Protein AF-A0A6L8CU12-F1 (afdb_monomer)

Mean predicted aligned error: 7.56 Å

Radius of gyration: 13.13 Å; Cα contacts (8 Å, |Δi|>4): 42; chains: 1; bounding box: 33×22×38 Å

Structure (mmCIF, N/CA/C/O backbone):
data_AF-A0A6L8CU12-F1
#
_entry.id   AF-A0A6L8CU12-F1
#
loop_
_atom_site.group_PDB
_atom_site.id
_atom_site.type_symbol
_atom_site.label_atom_id
_atom_site.label_alt_id
_atom_site.label_comp_id
_atom_site.label_asym_id
_atom_site.label_entity_id
_atom_site.label_seq_id
_atom_site.pdbx_PDB_ins_code
_atom_site.Cartn_x
_atom_site.Cartn_y
_atom_site.Cartn_z
_atom_site.occupancy
_atom_site.B_iso_or_equiv
_atom_site.auth_seq_id
_atom_site.auth_comp_id
_atom_site.auth_asym_id
_atom_site.auth_atom_id
_atom_site.pdbx_PDB_model_num
ATOM 1 N N . MET A 1 1 ? -17.605 7.896 -9.811 1.00 39.19 1 MET A N 1
ATOM 2 C CA . MET A 1 1 ? -16.470 8.502 -10.534 1.00 39.19 1 MET A CA 1
ATOM 3 C C . MET A 1 1 ? -15.318 8.425 -9.550 1.00 39.19 1 MET A C 1
ATOM 5 O O . MET A 1 1 ? -15.372 9.133 -8.560 1.00 39.19 1 MET A O 1
ATOM 9 N N . ILE A 1 2 ? -14.431 7.435 -9.685 1.00 50.09 2 ILE A N 1
ATOM 10 C CA . ILE A 1 2 ? -13.350 7.221 -8.708 1.00 50.09 2 ILE A CA 1
ATOM 11 C C . ILE A 1 2 ? -12.335 8.345 -8.921 1.00 50.09 2 ILE A C 1
ATOM 13 O O . ILE A 1 2 ? -11.809 8.482 -10.026 1.00 50.09 2 ILE A O 1
ATOM 17 N N . GLU A 1 3 ? -12.118 9.185 -7.910 1.00 46.91 3 GLU A N 1
ATOM 18 C CA . GLU A 1 3 ? -11.112 10.244 -7.982 1.00 46.91 3 GLU A CA 1
ATOM 19 C C . GLU A 1 3 ? -9.699 9.630 -8.043 1.00 46.91 3 GLU A C 1
ATOM 21 O O . GLU A 1 3 ? -9.387 8.716 -7.275 1.00 46.91 3 GLU A O 1
ATOM 26 N N . PRO A 1 4 ? -8.837 10.084 -8.968 1.00 48.53 4 PRO A N 1
ATOM 27 C CA . PRO A 1 4 ? -7.519 9.488 -9.169 1.00 48.53 4 PRO A CA 1
ATOM 28 C C . PRO A 1 4 ? -6.533 9.854 -8.044 1.00 48.53 4 PRO A C 1
ATOM 30 O O . PRO A 1 4 ? -6.356 11.025 -7.711 1.00 48.53 4 PRO A O 1
ATOM 33 N N . HIS A 1 5 ? -5.848 8.843 -7.490 1.00 49.56 5 HIS A N 1
ATOM 34 C CA . HIS A 1 5 ? -4.875 8.985 -6.396 1.00 49.56 5 HIS A CA 1
ATOM 35 C C . HIS A 1 5 ? -3.471 9.367 -6.924 1.00 49.56 5 HIS A C 1
ATOM 37 O O . HIS A 1 5 ? -3.000 8.759 -7.889 1.00 49.56 5 HIS A O 1
ATOM 43 N N . PRO A 1 6 ? -2.739 10.296 -6.274 1.00 55.91 6 PRO A N 1
ATOM 44 C CA . PRO A 1 6 ? -1.472 10.874 -6.760 1.00 55.91 6 PRO A CA 1
ATOM 45 C C . PRO A 1 6 ? -0.268 9.916 -6.879 1.00 55.91 6 PRO A C 1
ATOM 47 O O . PRO A 1 6 ? 0.820 10.352 -7.239 1.00 55.91 6 PRO A O 1
ATOM 50 N N . SER A 1 7 ? -0.430 8.622 -6.595 1.00 55.62 7 SER A N 1
ATOM 51 C CA . SER A 1 7 ? 0.663 7.629 -6.560 1.00 55.62 7 SER A CA 1
ATOM 52 C C . SER A 1 7 ? 0.596 6.593 -7.687 1.00 55.62 7 SER A C 1
ATOM 54 O O . SER A 1 7 ? 1.345 5.621 -7.662 1.00 55.62 7 SER A O 1
ATOM 56 N N . GLN A 1 8 ? -0.310 6.756 -8.654 1.00 57.34 8 GLN A N 1
ATOM 57 C CA . GLN A 1 8 ? -0.454 5.816 -9.767 1.00 57.34 8 GLN A CA 1
ATOM 58 C C . GLN A 1 8 ? 0.582 6.086 -10.875 1.00 57.34 8 GLN A C 1
ATOM 60 O O . GLN A 1 8 ? 0.710 7.237 -11.301 1.00 57.34 8 GLN A O 1
ATOM 65 N N . PRO A 1 9 ? 1.284 5.058 -11.391 1.00 53.31 9 PRO A N 1
ATOM 66 C CA . PRO A 1 9 ? 2.033 5.154 -12.644 1.00 53.31 9 PRO A CA 1
ATOM 67 C C . PRO A 1 9 ? 1.071 5.463 -13.803 1.00 53.31 9 PRO A C 1
ATOM 69 O O . PRO A 1 9 ? 0.029 4.819 -13.928 1.00 53.31 9 PRO A O 1
ATOM 72 N N . ARG A 1 10 ? 1.388 6.467 -14.631 1.00 61.88 10 ARG A N 1
ATOM 73 C CA . ARG A 1 10 ? 0.528 6.927 -15.738 1.00 61.88 10 ARG A CA 1
ATOM 74 C C . ARG A 1 10 ? 1.280 6.874 -17.060 1.00 61.88 10 ARG A C 1
ATOM 76 O O . ARG A 1 10 ? 2.428 7.308 -17.127 1.00 61.88 10 ARG A O 1
ATOM 83 N N . VAL A 1 11 ? 0.582 6.460 -18.112 1.00 50.28 11 VAL A N 1
ATOM 84 C CA . VAL A 1 11 ? 0.897 6.825 -19.501 1.00 50.28 11 VAL A CA 1
ATOM 85 C C . VAL A 1 11 ? -0.357 7.506 -20.045 1.00 50.28 11 VAL A C 1
ATOM 87 O O . VAL A 1 11 ? -1.454 6.985 -19.870 1.00 50.28 11 VAL A O 1
ATOM 90 N N . ASP A 1 12 ? -0.223 8.724 -20.569 1.00 49.75 12 ASP A N 1
ATOM 91 C CA . ASP A 1 12 ? -1.332 9.542 -21.096 1.00 49.75 12 ASP A CA 1
ATOM 92 C C . ASP A 1 12 ? -2.541 9.733 -20.157 1.00 49.75 12 ASP A C 1
ATOM 94 O O . ASP A 1 12 ? -3.658 10.016 -20.581 1.00 49.75 12 ASP A O 1
ATOM 98 N N . GLY A 1 13 ? -2.317 9.641 -18.845 1.00 53.31 13 GLY A N 1
ATOM 99 C CA . GLY A 1 13 ? -3.334 9.935 -17.840 1.00 53.31 13 GLY A CA 1
ATOM 100 C C . GLY A 1 13 ? -4.146 8.733 -17.359 1.00 53.31 13 GLY A C 1
ATOM 101 O O . GLY A 1 13 ? -4.827 8.892 -16.341 1.00 53.31 13 GLY A O 1
ATOM 102 N N . GLU A 1 14 ? -4.017 7.559 -17.983 1.00 49.50 14 GLU A N 1
ATOM 103 C CA . GLU A 1 14 ? -4.672 6.323 -17.540 1.00 49.50 14 GLU A CA 1
ATOM 104 C C . GLU A 1 14 ? -3.768 5.479 -16.622 1.00 49.50 14 GLU A C 1
ATOM 106 O O . GLU A 1 14 ? -2.545 5.452 -16.812 1.00 49.50 14 GLU A O 1
ATOM 111 N N . PRO A 1 15 ? -4.341 4.799 -15.608 1.00 58.06 15 PRO A N 1
ATOM 112 C CA . PRO A 1 15 ? -3.606 3.828 -14.810 1.00 58.06 15 PRO A CA 1
ATOM 113 C C . PRO A 1 15 ? -3.256 2.621 -15.687 1.00 58.06 15 PRO A C 1
ATOM 115 O O . PRO A 1 15 ? -4.104 1.781 -15.988 1.00 58.06 15 PRO A O 1
ATOM 118 N N . VAL A 1 16 ? -1.992 2.543 -16.100 1.00 69.25 16 VAL A N 1
ATOM 119 C CA . VAL A 1 16 ? -1.463 1.397 -16.840 1.00 69.25 16 VAL A CA 1
ATOM 120 C C . VAL A 1 16 ? -0.939 0.391 -15.824 1.00 69.25 16 VAL A C 1
ATOM 122 O O . VAL A 1 16 ? -0.004 0.672 -15.078 1.00 69.25 16 VAL A O 1
ATOM 125 N N . PHE A 1 17 ? -1.577 -0.775 -15.780 1.00 84.00 17 PHE A N 1
ATOM 126 C CA . PHE A 1 17 ? -1.123 -1.919 -14.999 1.00 84.00 17 PHE A CA 1
ATOM 127 C C . PHE A 1 17 ? -0.404 -2.894 -15.931 1.00 84.00 17 PHE A C 1
ATOM 129 O O . PHE A 1 17 ? -0.958 -3.271 -16.964 1.00 84.00 17 PHE A O 1
ATOM 136 N N . ASP A 1 18 ? 0.784 -3.357 -15.546 1.00 88.88 18 ASP A N 1
ATOM 137 C CA . ASP A 1 18 ? 1.573 -4.299 -16.354 1.00 88.88 18 ASP A CA 1
ATOM 138 C C . ASP A 1 18 ? 0.942 -5.699 -16.373 1.00 88.88 18 ASP A C 1
ATOM 140 O O . ASP A 1 18 ? 1.206 -6.508 -17.264 1.00 88.88 18 ASP A O 1
ATOM 144 N N . ALA A 1 19 ? 0.078 -5.997 -15.397 1.00 89.81 19 ALA A N 1
ATOM 145 C CA . ALA A 1 19 ? -0.653 -7.250 -15.334 1.00 89.81 19 ALA A CA 1
ATOM 146 C C . ALA A 1 19 ? -2.055 -7.091 -14.711 1.00 89.81 19 ALA A C 1
ATOM 148 O O . ALA A 1 19 ? -2.244 -6.289 -13.792 1.00 89.81 19 ALA A O 1
ATOM 149 N N . PRO A 1 20 ? -3.041 -7.928 -15.101 1.00 92.31 20 PRO A N 1
ATOM 150 C CA . PRO A 1 20 ? -4.409 -7.851 -14.574 1.00 92.31 20 PRO A CA 1
ATOM 151 C C . PRO A 1 20 ? -4.515 -8.015 -13.052 1.00 92.31 20 PRO A C 1
ATOM 153 O O . PRO A 1 20 ? -5.466 -7.551 -12.425 1.00 92.31 20 PRO A O 1
ATOM 156 N N . TRP A 1 21 ? -3.564 -8.716 -12.430 1.00 94.44 21 TRP A N 1
ATOM 157 C CA . TRP A 1 21 ? -3.558 -8.897 -10.981 1.00 94.44 21 TRP A CA 1
ATOM 158 C C . TRP A 1 21 ? -3.240 -7.596 -10.232 1.00 94.44 21 TRP A C 1
ATOM 160 O O . TRP A 1 21 ? -3.841 -7.366 -9.189 1.00 94.44 21 TRP A O 1
ATOM 170 N N . GLN A 1 22 ? -2.409 -6.714 -10.793 1.00 94.69 22 GLN A N 1
ATOM 171 C CA . GLN A 1 22 ? -2.072 -5.424 -10.183 1.00 94.69 22 GLN A CA 1
ATOM 172 C C . GLN A 1 22 ? -3.310 -4.517 -10.100 1.00 94.69 22 GLN A C 1
ATOM 174 O O . GLN A 1 22 ? -3.587 -3.924 -9.057 1.00 94.69 22 GLN A O 1
ATOM 179 N N . ALA A 1 23 ? -4.121 -4.499 -11.165 1.00 91.31 23 ALA A N 1
ATOM 180 C CA . ALA A 1 23 ? -5.395 -3.782 -11.194 1.00 91.31 23 ALA A CA 1
ATOM 181 C C . ALA A 1 23 ? -6.369 -4.294 -10.123 1.00 91.31 23 ALA A C 1
ATOM 183 O O . ALA A 1 23 ? -7.033 -3.506 -9.452 1.00 91.31 23 ALA A O 1
ATOM 184 N N . ARG A 1 24 ? -6.424 -5.619 -9.918 1.00 94.81 24 ARG A N 1
ATOM 185 C CA . ARG A 1 24 ? -7.244 -6.228 -8.859 1.00 94.81 24 ARG A CA 1
ATOM 186 C C . ARG A 1 24 ? -6.758 -5.827 -7.467 1.00 94.81 24 ARG A C 1
ATOM 188 O O . ARG A 1 24 ? -7.585 -5.453 -6.644 1.00 94.81 24 ARG A O 1
ATOM 195 N N . THR A 1 25 ? -5.448 -5.844 -7.214 1.00 95.81 25 THR A N 1
ATOM 196 C CA . THR A 1 25 ? -4.866 -5.384 -5.939 1.00 95.81 25 THR A CA 1
ATOM 19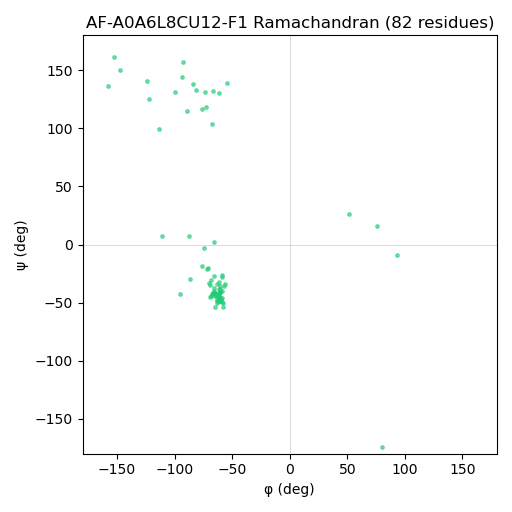7 C C . THR A 1 25 ? -5.217 -3.926 -5.657 1.00 95.81 25 THR A C 1
ATOM 199 O O . THR A 1 25 ? -5.679 -3.605 -4.564 1.00 95.81 25 THR A O 1
ATOM 202 N N . PHE A 1 26 ? -5.077 -3.050 -6.654 1.00 93.94 26 PHE A N 1
ATOM 203 C CA . PHE A 1 26 ? -5.473 -1.649 -6.531 1.00 93.94 26 PHE A CA 1
ATOM 204 C C . PHE A 1 26 ? -6.972 -1.496 -6.230 1.00 93.94 26 PHE A C 1
ATOM 206 O O . PHE A 1 26 ? -7.345 -0.791 -5.293 1.00 93.94 26 PHE A O 1
ATOM 213 N N . ALA A 1 27 ? -7.832 -2.189 -6.983 1.00 95.12 27 ALA A N 1
ATOM 214 C CA . ALA A 1 27 ? -9.278 -2.132 -6.791 1.00 95.12 27 ALA A CA 1
ATOM 215 C C . ALA A 1 27 ? -9.701 -2.607 -5.390 1.00 95.12 27 ALA A C 1
ATOM 217 O O . ALA A 1 27 ? -10.576 -1.996 -4.781 1.00 95.12 27 ALA A O 1
ATOM 218 N N . MET A 1 28 ? -9.054 -3.646 -4.846 1.0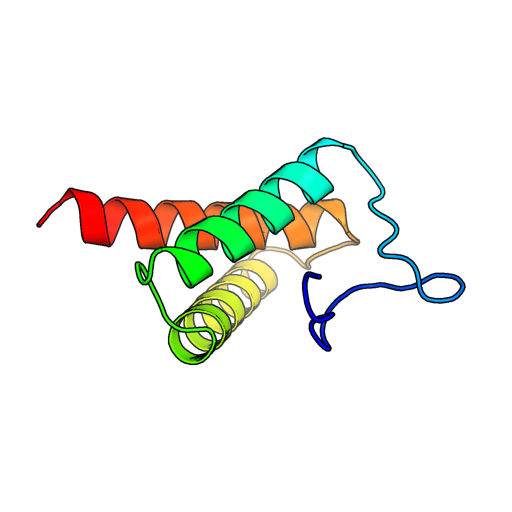0 96.19 28 MET A N 1
ATOM 219 C CA . MET A 1 28 ? -9.292 -4.096 -3.471 1.00 96.19 28 MET A CA 1
ATOM 220 C C . MET A 1 28 ? -8.904 -3.029 -2.444 1.00 96.19 28 MET A C 1
ATOM 222 O O . MET A 1 28 ? -9.669 -2.787 -1.515 1.00 96.19 28 MET A O 1
ATOM 226 N N . ALA A 1 29 ? -7.761 -2.355 -2.618 1.00 96.12 29 ALA A N 1
ATOM 227 C CA . ALA A 1 29 ? -7.349 -1.279 -1.717 1.00 96.12 29 ALA A CA 1
ATOM 228 C C . ALA A 1 29 ? -8.373 -0.135 -1.687 1.00 96.12 29 ALA A C 1
ATOM 230 O O . ALA A 1 29 ? -8.786 0.295 -0.612 1.00 96.12 29 ALA A O 1
ATOM 231 N N . VAL A 1 30 ? -8.830 0.310 -2.863 1.00 95.94 30 VAL A N 1
ATOM 232 C CA . VAL A 1 30 ? -9.862 1.353 -2.981 1.00 95.94 30 VAL A CA 1
ATOM 233 C C . VAL A 1 30 ? -11.163 0.909 -2.318 1.00 95.94 30 VAL A C 1
ATOM 235 O O . VAL A 1 30 ? -11.701 1.640 -1.492 1.00 95.94 30 VAL A O 1
ATOM 238 N N . HIS A 1 31 ? -11.637 -0.301 -2.620 1.00 96.25 31 HIS A N 1
ATOM 239 C CA . HIS A 1 31 ? -12.897 -0.803 -2.078 1.00 96.25 31 HIS A CA 1
ATOM 240 C C . HIS A 1 3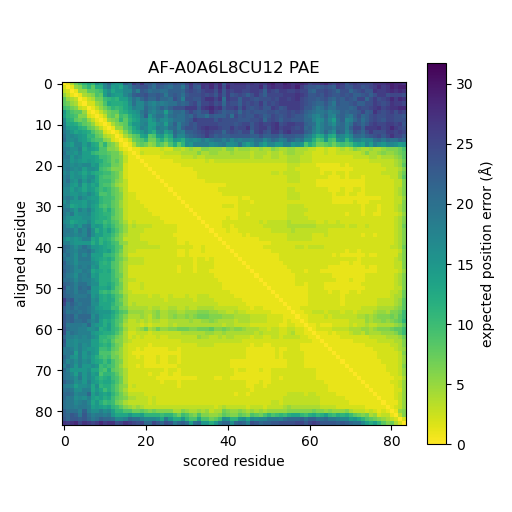1 ? -12.879 -0.918 -0.545 1.00 96.25 31 HIS A C 1
ATOM 242 O O . HIS A 1 31 ? -13.839 -0.532 0.116 1.00 96.25 31 HIS A O 1
ATOM 248 N N . LEU A 1 32 ? -11.783 -1.413 0.038 1.00 95.12 32 LEU A N 1
ATOM 249 C CA . LEU A 1 32 ? -11.647 -1.551 1.493 1.00 95.12 32 LEU A CA 1
ATOM 250 C C . LEU A 1 32 ? -11.533 -0.195 2.201 1.00 95.12 32 LEU A C 1
ATOM 252 O O . LEU A 1 32 ? -12.071 -0.033 3.298 1.00 95.12 32 LEU A O 1
ATOM 256 N N . HIS A 1 33 ? -10.882 0.783 1.568 1.00 96.44 33 HIS A N 1
ATOM 257 C CA . HIS A 1 33 ? -10.885 2.166 2.037 1.00 96.44 33 HIS A CA 1
ATOM 258 C C . HIS A 1 33 ? -12.299 2.768 2.004 1.00 96.44 33 HIS A C 1
ATOM 260 O O . HIS A 1 33 ? -12.749 3.335 2.996 1.00 96.44 33 HIS A O 1
ATOM 266 N N . GLU A 1 34 ? -13.023 2.627 0.889 1.00 96.44 34 GLU A N 1
ATOM 267 C CA . GLU A 1 34 ? -14.403 3.120 0.753 1.00 96.44 34 GLU A CA 1
ATOM 268 C C . GLU A 1 34 ? -15.357 2.455 1.758 1.00 96.44 34 GLU A C 1
ATOM 270 O O . GLU A 1 34 ? -16.281 3.098 2.252 1.00 96.44 34 GLU A O 1
ATOM 275 N N . ALA A 1 35 ? -15.098 1.194 2.114 1.00 95.75 35 ALA A N 1
ATOM 276 C CA . ALA A 1 35 ? -15.805 0.478 3.173 1.00 95.75 35 ALA A CA 1
ATOM 277 C C . ALA A 1 35 ? -15.417 0.927 4.600 1.00 95.75 35 ALA A C 1
ATOM 279 O O . ALA A 1 35 ? -15.982 0.427 5.572 1.00 95.75 35 ALA A O 1
ATOM 280 N N . GLY A 1 36 ? -14.460 1.848 4.749 1.00 95.31 36 GLY A N 1
ATOM 281 C CA . GLY A 1 36 ? -14.030 2.395 6.035 1.00 95.31 36 GLY A CA 1
ATOM 282 C C . GLY A 1 36 ? -13.140 1.463 6.860 1.00 95.31 36 GLY A C 1
ATOM 283 O O . GLY A 1 36 ? -12.966 1.699 8.053 1.00 95.31 36 GLY A O 1
ATOM 284 N N . LEU A 1 37 ? -12.567 0.411 6.260 1.00 95.44 37 LEU A N 1
ATOM 285 C CA . LEU A 1 37 ? -11.722 -0.546 6.987 1.00 95.44 37 LEU A CA 1
ATOM 286 C C . LEU A 1 37 ? -10.392 0.079 7.446 1.00 95.44 37 LEU A C 1
ATOM 288 O O . LEU A 1 37 ? -9.819 -0.312 8.468 1.00 95.44 37 LEU A O 1
ATOM 292 N N . PHE A 1 38 ? -9.902 1.044 6.670 1.00 95.69 38 PHE A N 1
ATOM 293 C CA . PHE A 1 38 ? -8.736 1.865 6.966 1.00 95.69 38 PHE A CA 1
ATOM 294 C C . PHE A 1 38 ? -8.853 3.221 6.266 1.00 95.69 38 PHE A C 1
ATOM 296 O O . PHE A 1 38 ? -9.578 3.376 5.284 1.00 95.69 38 PHE A O 1
ATOM 303 N N . THR A 1 39 ? -8.083 4.195 6.737 1.00 96.56 39 THR A N 1
ATOM 304 C CA . THR A 1 39 ? -7.915 5.500 6.081 1.00 96.56 39 THR A CA 1
ATOM 305 C C . THR A 1 39 ? -6.710 5.509 5.135 1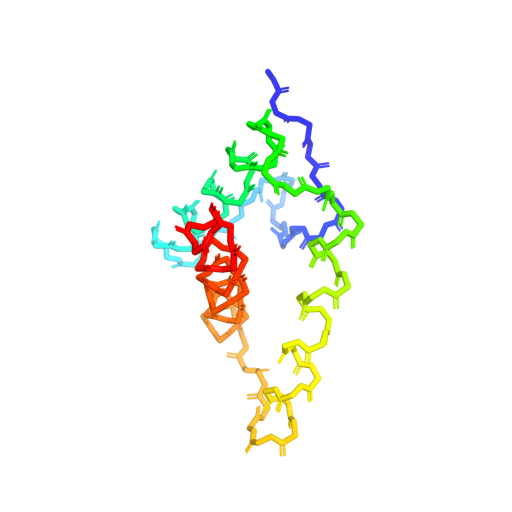.00 96.56 39 THR A C 1
ATOM 307 O O . THR A 1 39 ? -5.747 4.761 5.325 1.00 96.56 39 THR A O 1
ATOM 310 N N . TRP A 1 40 ? -6.691 6.410 4.145 1.00 95.75 40 TRP A N 1
ATOM 311 C CA . TRP A 1 40 ? -5.515 6.577 3.275 1.00 95.75 40 TRP A CA 1
ATOM 312 C C . TRP A 1 40 ? -4.227 6.949 4.033 1.00 95.75 40 TRP A C 1
ATOM 314 O O . TRP A 1 40 ? -3.134 6.598 3.583 1.00 95.75 40 TRP A O 1
ATOM 324 N N . GLY A 1 41 ? -4.340 7.613 5.190 1.00 97.19 41 GLY A N 1
ATOM 325 C CA . GLY A 1 41 ? -3.202 7.895 6.070 1.00 97.19 41 GLY A CA 1
ATOM 326 C C . GLY A 1 41 ? -2.598 6.613 6.645 1.00 97.19 41 GLY A C 1
ATOM 327 O O . GLY A 1 41 ? -1.418 6.338 6.435 1.00 97.19 41 GLY A O 1
ATOM 328 N N . GLU A 1 42 ? -3.426 5.773 7.273 1.00 96.12 42 GLU A N 1
ATOM 329 C CA . GLU A 1 42 ? -3.000 4.468 7.799 1.00 96.12 42 GLU A CA 1
ATOM 330 C C . GLU A 1 42 ? -2.424 3.555 6.709 1.00 96.12 42 GLU A C 1
ATOM 332 O O . GLU A 1 42 ? -1.435 2.853 6.942 1.00 96.12 42 GLU A O 1
ATOM 337 N N . TRP A 1 43 ? -3.044 3.561 5.525 1.00 96.50 43 TRP A N 1
ATOM 338 C CA . TRP A 1 43 ? -2.560 2.840 4.351 1.00 96.50 43 TRP A CA 1
ATOM 339 C C . TRP A 1 43 ? -1.148 3.286 3.969 1.00 96.50 43 TRP A C 1
ATOM 341 O O . TRP A 1 43 ? -0.238 2.462 3.893 1.00 96.50 43 TRP A O 1
ATOM 351 N N . SER A 1 44 ? -0.954 4.593 3.779 1.00 96.50 44 SER A N 1
ATOM 352 C CA . SER A 1 44 ? 0.320 5.163 3.334 1.00 96.50 44 SER A CA 1
ATOM 353 C C . SER A 1 44 ? 1.446 4.878 4.328 1.00 96.50 44 SER A C 1
ATOM 355 O O . SER A 1 44 ? 2.543 4.485 3.931 1.00 96.50 44 SER A O 1
ATOM 357 N N . GLU A 1 45 ? 1.171 4.999 5.628 1.00 97.50 45 GLU A N 1
ATOM 358 C CA . GLU A 1 45 ? 2.137 4.695 6.688 1.00 97.50 45 GLU A CA 1
ATOM 359 C C . GLU A 1 45 ? 2.523 3.212 6.740 1.00 97.50 45 GLU A C 1
ATOM 361 O O . GLU A 1 45 ? 3.694 2.871 6.945 1.00 97.50 45 GLU A O 1
ATOM 366 N N . ARG A 1 46 ? 1.557 2.298 6.589 1.00 96.94 46 ARG A N 1
ATOM 367 C CA . ARG A 1 46 ? 1.843 0.855 6.561 1.00 96.94 46 ARG A CA 1
ATOM 368 C C . ARG A 1 46 ? 2.596 0.462 5.294 1.00 96.94 46 ARG A C 1
ATOM 370 O O . ARG A 1 46 ? 3.606 -0.232 5.396 1.00 96.94 46 ARG A O 1
ATOM 377 N N . LEU A 1 47 ? 2.167 0.957 4.136 1.00 97.31 47 LEU A N 1
ATOM 378 C CA . LEU A 1 47 ? 2.818 0.686 2.859 1.00 97.31 47 LEU A CA 1
ATOM 379 C C . LEU A 1 47 ? 4.271 1.182 2.858 1.00 97.31 47 LEU A C 1
ATOM 381 O O . LEU A 1 47 ? 5.169 0.437 2.475 1.00 97.31 47 LEU A O 1
ATOM 385 N N . ALA A 1 48 ? 4.531 2.396 3.355 1.00 96.81 48 ALA A N 1
ATOM 386 C CA . ALA A 1 48 ? 5.889 2.931 3.465 1.00 96.81 48 ALA A CA 1
ATOM 387 C C . ALA A 1 48 ? 6.787 2.062 4.363 1.00 96.81 48 ALA A C 1
ATOM 3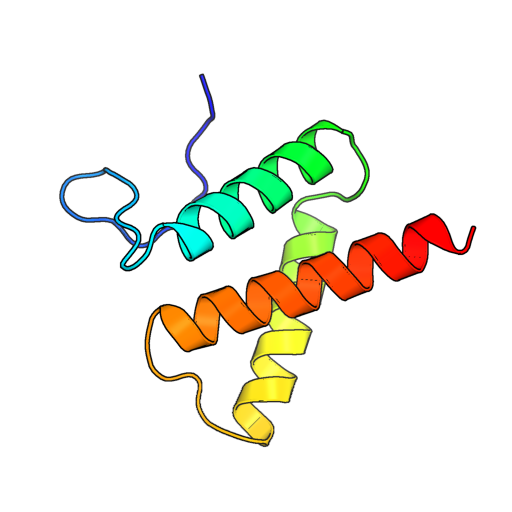89 O O . ALA A 1 48 ? 7.944 1.804 4.022 1.00 96.81 48 ALA A O 1
ATOM 390 N N . ARG A 1 49 ? 6.254 1.562 5.488 1.00 97.38 49 ARG A N 1
ATOM 391 C CA . ARG A 1 49 ? 6.977 0.628 6.367 1.00 97.38 49 ARG A CA 1
ATOM 392 C C . ARG A 1 49 ? 7.294 -0.691 5.668 1.00 97.38 49 ARG A C 1
ATOM 394 O O . ARG A 1 49 ? 8.422 -1.166 5.787 1.00 97.38 49 ARG A O 1
ATOM 401 N N . GLN A 1 50 ? 6.340 -1.254 4.930 1.00 96.44 50 GLN A N 1
ATOM 402 C CA . GLN A 1 50 ? 6.539 -2.499 4.185 1.00 96.44 50 GLN A CA 1
ATOM 403 C C . GLN A 1 50 ? 7.552 -2.328 3.048 1.00 96.44 50 GLN A C 1
ATOM 405 O O . GLN A 1 50 ? 8.448 -3.156 2.903 1.00 96.44 50 GLN A O 1
ATOM 410 N N . ILE A 1 51 ? 7.492 -1.217 2.304 1.00 96.56 51 ILE A N 1
ATOM 411 C CA . ILE A 1 51 ? 8.491 -0.875 1.281 1.00 96.56 51 ILE A CA 1
ATOM 412 C C . ILE A 1 51 ? 9.884 -0.795 1.909 1.00 96.56 51 ILE A C 1
ATOM 414 O O . ILE A 1 51 ? 10.807 -1.459 1.444 1.00 96.56 51 ILE A O 1
ATOM 418 N N . ALA A 1 52 ? 10.037 -0.049 3.007 1.00 96.69 52 ALA A N 1
ATOM 419 C CA . ALA A 1 52 ? 11.321 0.085 3.687 1.00 96.69 52 ALA A CA 1
ATOM 420 C C . ALA A 1 52 ? 11.850 -1.259 4.220 1.00 96.69 52 ALA A C 1
ATOM 422 O O . ALA A 1 52 ? 13.054 -1.514 4.174 1.00 96.69 52 ALA A O 1
ATOM 423 N N . ALA A 1 53 ? 10.972 -2.127 4.729 1.00 95.25 53 ALA A N 1
ATOM 424 C CA . ALA A 1 53 ? 11.346 -3.463 5.180 1.00 95.25 53 ALA A CA 1
ATOM 425 C C . ALA A 1 53 ? 11.776 -4.361 4.011 1.00 95.25 53 ALA A C 1
ATOM 427 O O . ALA A 1 53 ? 12.790 -5.052 4.113 1.00 95.25 53 ALA A O 1
ATOM 428 N N . ARG A 1 54 ? 11.045 -4.314 2.890 1.00 95.12 54 ARG A N 1
ATOM 429 C CA . ARG A 1 54 ? 11.353 -5.076 1.678 1.00 95.12 54 ARG A CA 1
ATOM 430 C C . ARG A 1 54 ? 12.693 -4.657 1.087 1.00 95.12 54 ARG A C 1
ATOM 432 O O . ARG A 1 54 ? 13.538 -5.525 0.904 1.00 95.12 54 ARG A O 1
ATOM 439 N N . GLU A 1 55 ? 12.913 -3.358 0.899 1.00 93.69 55 GLU A N 1
ATOM 440 C CA . GLU A 1 55 ? 14.151 -2.774 0.359 1.00 93.69 55 GLU A CA 1
ATOM 441 C C . GLU A 1 55 ? 15.402 -3.169 1.156 1.00 93.69 55 GLU A C 1
ATOM 443 O O . GLU A 1 55 ? 16.466 -3.401 0.586 1.00 93.69 55 GLU A O 1
ATOM 448 N N . ARG A 1 56 ? 15.283 -3.326 2.482 1.00 96.00 56 ARG A N 1
ATOM 449 C CA . ARG A 1 56 ? 16.389 -3.819 3.324 1.00 96.00 56 ARG A CA 1
ATOM 450 C C . ARG A 1 56 ? 16.778 -5.271 3.031 1.00 96.00 56 ARG A C 1
ATOM 452 O O . ARG A 1 56 ? 17.914 -5.647 3.301 1.00 96.00 56 ARG A O 1
ATOM 459 N N . LEU A 1 57 ? 15.848 -6.088 2.538 1.00 94.25 57 LEU A N 1
ATOM 460 C CA . LEU A 1 57 ? 16.069 -7.504 2.224 1.00 94.25 57 LEU A CA 1
ATOM 461 C C . LEU A 1 57 ? 16.422 -7.715 0.748 1.00 94.25 57 LEU A C 1
ATOM 463 O O . LEU A 1 57 ? 17.285 -8.528 0.421 1.00 94.25 57 LEU A O 1
ATOM 467 N N . ARG A 1 58 ? 15.723 -7.012 -0.145 1.00 92.56 58 ARG A N 1
ATOM 468 C CA . ARG A 1 58 ? 15.922 -7.030 -1.592 1.00 92.56 58 ARG A CA 1
ATOM 469 C C . ARG A 1 58 ? 15.351 -5.739 -2.195 1.00 92.56 58 ARG A C 1
ATOM 471 O O . ARG A 1 58 ? 14.210 -5.411 -1.873 1.00 92.56 58 ARG A O 1
ATOM 478 N N . PRO A 1 59 ? 16.066 -5.092 -3.131 1.00 94.12 59 PRO A N 1
ATOM 479 C CA . PRO A 1 59 ? 15.525 -3.957 -3.868 1.00 94.12 59 PRO A CA 1
ATOM 480 C C . PRO A 1 59 ? 14.196 -4.281 -4.552 1.00 94.12 59 PRO A C 1
ATOM 482 O O . PRO A 1 59 ? 14.048 -5.363 -5.127 1.00 94.12 59 PRO A O 1
ATOM 485 N N . ILE A 1 60 ? 13.245 -3.352 -4.515 1.00 91.69 60 ILE A N 1
ATOM 486 C CA . ILE A 1 60 ? 12.005 -3.453 -5.285 1.00 91.69 60 ILE A CA 1
ATOM 487 C C . ILE A 1 60 ? 12.341 -3.114 -6.735 1.00 91.69 60 ILE A C 1
ATOM 489 O O . ILE A 1 60 ? 12.760 -1.998 -7.047 1.00 91.69 60 ILE A O 1
ATOM 493 N N . ALA A 1 61 ? 12.161 -4.080 -7.634 1.00 91.69 61 ALA A N 1
ATOM 494 C CA . ALA A 1 61 ? 12.475 -3.911 -9.043 1.00 91.69 61 ALA A CA 1
ATOM 495 C C . ALA A 1 61 ? 11.197 -3.944 -9.890 1.00 91.69 61 ALA A C 1
ATOM 497 O O . ALA A 1 61 ? 10.677 -5.000 -10.245 1.00 91.69 61 ALA A O 1
ATOM 498 N N . GLY A 1 62 ? 10.716 -2.756 -10.257 1.00 89.62 62 GLY A N 1
ATOM 499 C CA . GLY A 1 62 ? 9.580 -2.595 -11.163 1.00 89.62 62 GLY A CA 1
ATOM 500 C C . GLY A 1 62 ? 8.208 -2.780 -10.509 1.00 89.62 62 GLY A C 1
ATOM 501 O O . GLY A 1 62 ? 8.070 -2.899 -9.290 1.00 89.62 62 GLY A O 1
ATOM 502 N N . SER A 1 63 ? 7.178 -2.760 -11.357 1.00 90.12 63 SER A N 1
ATOM 503 C CA . SER A 1 63 ? 5.772 -2.714 -10.942 1.00 90.12 63 SER A CA 1
ATOM 504 C C . SER A 1 63 ? 5.329 -3.975 -10.195 1.00 90.12 63 SER A C 1
ATOM 506 O O . SER A 1 63 ? 4.649 -3.887 -9.175 1.00 90.12 63 SER A O 1
ATOM 508 N N . ASP A 1 64 ? 5.771 -5.154 -10.639 1.00 92.62 64 ASP A N 1
ATOM 509 C CA . ASP A 1 64 ? 5.384 -6.424 -10.016 1.00 92.62 64 ASP A CA 1
ATOM 510 C C . ASP A 1 64 ? 5.814 -6.517 -8.546 1.00 92.62 64 ASP A C 1
ATOM 512 O O . ASP A 1 64 ? 5.008 -6.877 -7.688 1.00 92.62 64 ASP A O 1
ATOM 516 N N . ASP A 1 65 ? 7.062 -6.167 -8.226 1.00 93.94 65 ASP A N 1
ATOM 517 C CA . ASP A 1 65 ? 7.532 -6.171 -6.838 1.00 93.94 65 ASP A CA 1
ATOM 518 C C . ASP A 1 65 ? 6.808 -5.107 -6.004 1.00 93.94 65 ASP A C 1
ATOM 520 O O . ASP A 1 65 ? 6.458 -5.358 -4.850 1.00 93.94 65 ASP A O 1
ATOM 524 N N . TYR A 1 66 ? 6.519 -3.943 -6.589 1.00 94.38 66 TYR A N 1
ATOM 525 C CA . TYR A 1 66 ? 5.786 -2.876 -5.915 1.00 94.38 66 TYR A CA 1
ATOM 526 C C . TYR A 1 66 ? 4.353 -3.296 -5.550 1.00 94.38 66 TYR A C 1
ATOM 528 O O . TYR A 1 66 ? 3.939 -3.159 -4.396 1.00 94.38 66 TYR A O 1
ATOM 536 N N . TYR A 1 67 ? 3.607 -3.882 -6.490 1.00 95.62 67 TYR A N 1
ATOM 537 C CA . TYR A 1 67 ? 2.241 -4.349 -6.236 1.00 95.62 67 TYR A CA 1
ATOM 538 C C . TYR A 1 67 ? 2.180 -5.597 -5.344 1.00 95.62 67 TYR A C 1
ATOM 540 O O . TYR A 1 67 ? 1.160 -5.826 -4.693 1.00 95.62 67 TYR A O 1
ATOM 548 N N . ARG A 1 68 ? 3.262 -6.380 -5.238 1.00 96.31 68 ARG A N 1
ATOM 549 C CA . ARG A 1 68 ? 3.374 -7.422 -4.203 1.00 96.31 68 ARG A CA 1
ATOM 550 C C . ARG A 1 68 ? 3.451 -6.813 -2.808 1.00 96.31 68 ARG A C 1
ATOM 552 O O . ARG A 1 68 ? 2.734 -7.254 -1.922 1.00 96.31 68 ARG A O 1
ATOM 559 N N . VAL A 1 69 ? 4.227 -5.743 -2.630 1.00 97.38 69 VAL A N 1
ATOM 560 C CA . VAL A 1 69 ? 4.275 -5.026 -1.345 1.00 97.38 69 VAL A CA 1
ATOM 561 C C . VAL A 1 69 ? 2.914 -4.404 -0.999 1.00 97.38 69 VAL A C 1
ATOM 563 O O . VAL A 1 69 ? 2.516 -4.395 0.167 1.00 97.38 69 VAL A O 1
ATOM 566 N N . TRP A 1 70 ? 2.150 -3.942 -1.996 1.00 97.25 70 TRP A N 1
ATOM 567 C CA . TRP A 1 70 ? 0.751 -3.538 -1.791 1.00 97.25 70 TRP A CA 1
ATOM 568 C C . TRP A 1 70 ? -0.112 -4.685 -1.279 1.00 97.25 70 TRP A C 1
ATOM 570 O O . TRP A 1 70 ? -0.875 -4.499 -0.333 1.00 97.25 70 TRP A O 1
ATOM 580 N N . GLN A 1 71 ? 0.005 -5.859 -1.896 1.00 97.12 71 GLN A N 1
ATOM 581 C CA . GLN A 1 71 ? -0.754 -7.032 -1.491 1.00 97.12 71 GLN A CA 1
ATOM 582 C C . GLN A 1 71 ? -0.420 -7.439 -0.048 1.00 97.12 71 GLN A C 1
ATOM 584 O O . GLN A 1 71 ? -1.336 -7.541 0.763 1.00 97.12 71 GLN A O 1
ATOM 589 N N . ASP A 1 72 ? 0.865 -7.537 0.301 1.00 96.81 72 ASP A N 1
ATOM 590 C CA . ASP A 1 72 ? 1.316 -7.842 1.668 1.00 96.81 72 ASP A CA 1
ATOM 591 C C . ASP A 1 72 ? 0.771 -6.818 2.687 1.00 96.81 72 ASP A C 1
ATOM 593 O O . ASP A 1 72 ? 0.420 -7.152 3.822 1.00 96.81 72 ASP A O 1
ATOM 597 N N . THR A 1 73 ? 0.665 -5.547 2.282 1.00 97.38 73 THR A N 1
ATOM 598 C CA . THR A 1 73 ? 0.097 -4.477 3.117 1.00 97.38 73 THR A CA 1
ATOM 599 C C . THR A 1 73 ? -1.407 -4.661 3.338 1.00 97.38 73 THR A C 1
ATOM 601 O O . THR A 1 73 ? -1.876 -4.508 4.468 1.00 97.38 73 THR A O 1
ATOM 604 N N . LEU A 1 74 ? -2.164 -4.999 2.287 1.00 96.25 74 LEU A N 1
ATOM 605 C CA . LEU A 1 74 ? -3.603 -5.277 2.383 1.00 96.25 74 LEU A CA 1
ATOM 606 C C . LEU A 1 74 ? -3.882 -6.510 3.237 1.00 96.25 74 LEU A C 1
ATOM 608 O O . LEU A 1 74 ? -4.773 -6.475 4.081 1.00 96.25 74 LEU A O 1
ATOM 612 N N . GLU A 1 75 ? -3.117 -7.580 3.040 1.00 95.94 75 GLU A N 1
ATOM 613 C CA . GLU A 1 75 ? -3.267 -8.824 3.792 1.00 95.94 75 GLU A CA 1
ATOM 614 C C . GLU A 1 75 ? -3.037 -8.591 5.289 1.00 95.94 75 GLU A C 1
ATOM 616 O O . GLU A 1 75 ? -3.864 -9.002 6.103 1.00 95.94 75 GLU A O 1
ATOM 621 N N . ALA A 1 76 ? -1.985 -7.850 5.657 1.00 94.94 76 ALA A N 1
ATOM 622 C CA . ALA A 1 76 ? -1.730 -7.480 7.048 1.00 94.94 76 ALA A CA 1
ATOM 623 C C . ALA A 1 76 ? -2.869 -6.631 7.642 1.00 94.94 76 ALA A C 1
ATOM 625 O O . ALA A 1 76 ? -3.346 -6.913 8.741 1.00 94.94 76 ALA A O 1
ATOM 626 N N . LEU A 1 77 ? -3.343 -5.622 6.902 1.00 94.19 77 LEU A N 1
ATOM 627 C CA . LEU A 1 77 ? -4.462 -4.774 7.320 1.00 94.19 77 LEU A CA 1
ATOM 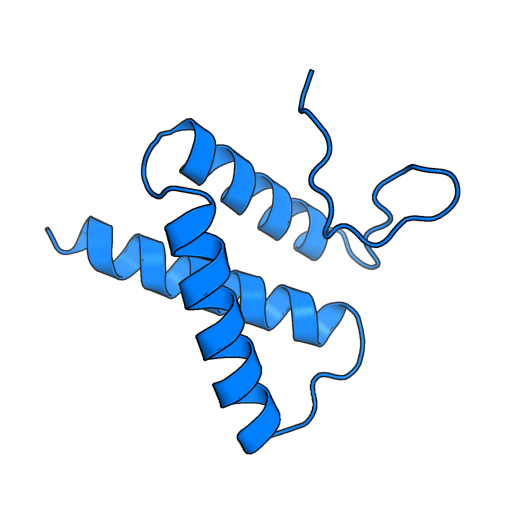628 C C . LEU A 1 77 ? -5.737 -5.582 7.573 1.00 94.19 77 LEU A C 1
ATOM 630 O O . LEU A 1 77 ? -6.363 -5.427 8.617 1.00 94.19 77 LEU A O 1
ATOM 634 N N . VAL A 1 78 ? -6.120 -6.446 6.634 1.00 93.69 78 VAL A N 1
ATOM 635 C CA . VAL A 1 78 ? -7.332 -7.265 6.750 1.00 93.69 78 VAL A CA 1
ATOM 636 C C . VAL A 1 78 ? -7.198 -8.278 7.885 1.00 93.69 78 VAL A C 1
ATOM 638 O O . VAL A 1 78 ? -8.136 -8.429 8.664 1.00 93.69 78 VAL A O 1
ATOM 641 N N . ALA A 1 79 ? -6.040 -8.927 8.034 1.00 94.12 79 ALA A N 1
ATOM 642 C CA . ALA A 1 79 ? -5.803 -9.892 9.106 1.00 94.12 79 ALA A CA 1
ATOM 643 C C . ALA A 1 79 ? -5.919 -9.257 10.503 1.00 94.12 79 ALA A C 1
ATOM 645 O O . ALA A 1 79 ? -6.554 -9.833 11.385 1.0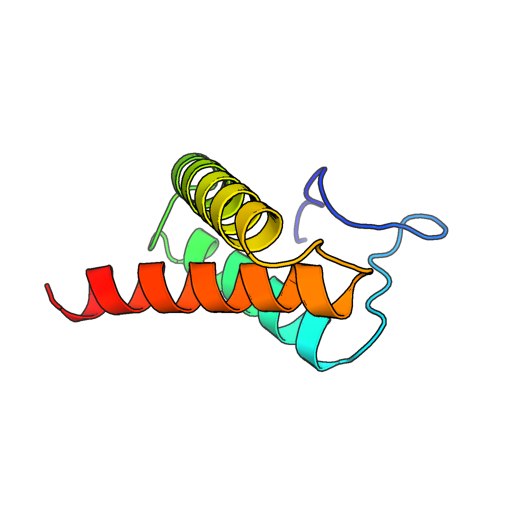0 94.12 79 ALA A O 1
ATOM 646 N N . GLU A 1 80 ? -5.377 -8.049 10.697 1.00 93.06 80 GLU A N 1
ATOM 647 C CA . GLU A 1 80 ? -5.520 -7.305 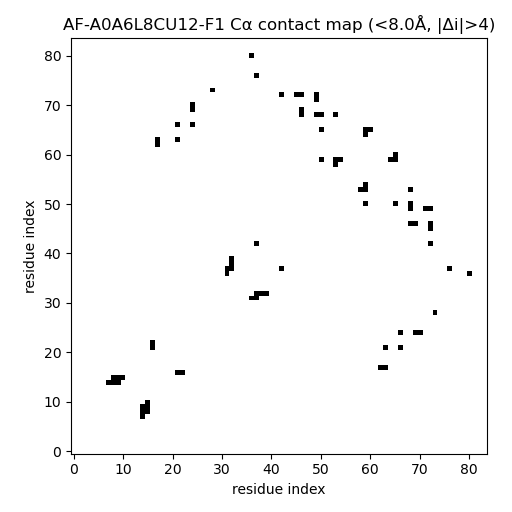11.956 1.00 93.06 80 GLU A CA 1
ATOM 648 C C . GLU A 1 80 ? -6.988 -6.999 12.292 1.00 93.06 80 GLU A C 1
ATOM 650 O O . GLU A 1 80 ? -7.365 -6.986 13.461 1.00 93.06 80 GLU A O 1
ATOM 655 N N . ARG A 1 81 ? -7.823 -6.733 11.280 1.00 86.12 81 ARG A N 1
ATOM 656 C CA . ARG A 1 81 ? -9.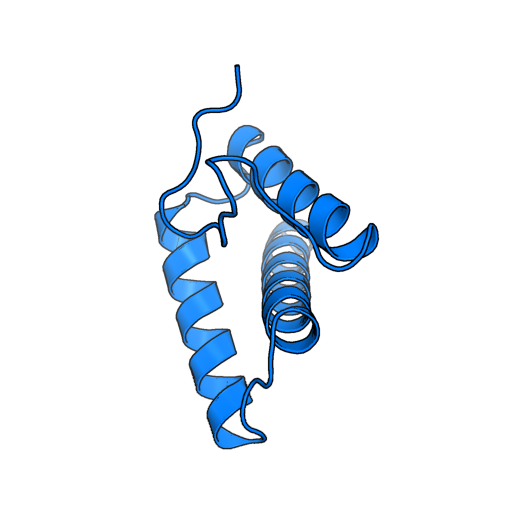234 -6.354 11.464 1.00 86.12 81 ARG A CA 1
ATOM 657 C C . ARG A 1 81 ? -10.169 -7.556 11.576 1.00 86.12 81 ARG A C 1
ATOM 659 O O . ARG A 1 81 ? -11.179 -7.459 12.255 1.00 86.12 81 ARG A O 1
ATOM 666 N N . ALA A 1 82 ? -9.835 -8.678 10.941 1.00 79.19 82 ALA A N 1
ATOM 667 C CA . ALA A 1 82 ? -10.600 -9.921 11.028 1.00 79.19 82 ALA A CA 1
ATOM 668 C C . ALA A 1 82 ? -10.375 -10.679 12.350 1.00 79.19 82 ALA A C 1
ATOM 670 O O . ALA A 1 82 ? -11.167 -11.550 12.698 1.00 79.19 82 ALA A O 1
ATOM 671 N N . GLY A 1 83 ? -9.290 -10.374 13.071 1.00 67.31 83 GLY A N 1
ATOM 672 C CA . GLY A 1 83 ? -8.984 -10.939 14.389 1.00 67.31 83 GLY A CA 1
ATOM 673 C C . GLY A 1 83 ? -9.585 -10.179 15.580 1.00 67.31 83 GLY A C 1
ATOM 674 O O . GLY A 1 83 ? -9.215 -10.486 16.713 1.00 67.31 83 GLY A O 1
ATOM 675 N N . THR A 1 84 ? -10.448 -9.186 15.335 1.00 50.38 84 THR A N 1
ATOM 676 C CA . THR A 1 84 ? -11.188 -8.416 16.356 1.00 50.38 84 THR A CA 1
ATOM 677 C C . THR A 1 84 ? -12.657 -8.819 16.341 1.00 50.38 84 THR A C 1
ATOM 679 O O . THR A 1 84 ? -13.250 -8.904 17.438 1.00 50.38 84 THR A O 1
#

Sequence (84 aa):
MIEPHPSQPRVDGEPVFDAPWQARTFAMAVHLHEAGLFTWGEWSERLARQIAARERLRPIAGSDDYYRVWQDTLEALVAERAGT

pLDDT: mean 85.72, std 17.3, range [39.19, 97.5]

Solvent-accessible surface area (backbone atoms only — not comparable to full-atom values): 5149 Å² total; per-residue (Å²): 133,85,80,85,67,98,82,65,63,64,60,99,81,43,82,66,60,96,43,77,65,49,51,51,51,51,51,51,53,52,52,42,39,76,70,63,77,47,50,74,65,61,49,52,58,48,41,53,51,47,48,57,56,42,46,75,77,46,74,72,68,61,68,69,46,49,47,48,46,50,45,56,40,50,52,53,55,51,52,64,60,74,75,110

Secondary structure (DSSP, 8-state):
-PPPPTT--EETTEE--SSHHHHHHHHHHHHHHHTTSS-HHHHHHHHHHHHHHHHHHS---HHHHHHHHHHHHHHHHHHHHHT-

Foldseek 3Di:
DDDDDPPADDDPRDRDDPDPVLVVLVVVVVVCVVVVLDDPVLLVVLLVVLQVVVVVVPHQDDDVSSSVSSVVSVVVSVVVVVVD

Nearest PDB structures (foldseek):
  3qyh-assembly2_D  TM=6.868E-01  e=1.248E-01  Pseudomonas putida
  3qz9-assembly4_H  TM=6.955E-01  e=2.228E-01  Pseudomonas putida
  3qxe-assembly3_F  TM=6.282E-01  e=1.836E-01  Pseudomonas putida
  3qyg-assembly4_H  TM=6.222E-01  e=1.958E-01  Pseudomonas putida